Protein AF-A0A1J3CQH8-F1 (afdb_monomer_lite)

Organism: Noccaea caerulescens (NCBI:txid107243)

Structure (mmCIF, N/CA/C/O backbone):
data_AF-A0A1J3CQH8-F1
#
_entry.id   AF-A0A1J3CQH8-F1
#
loop_
_atom_site.group_PDB
_atom_site.id
_atom_site.type_symbol
_atom_site.label_atom_id
_atom_site.label_alt_id
_atom_site.label_comp_id
_atom_site.label_asym_id
_atom_site.label_entity_id
_atom_site.label_seq_id
_atom_site.pdbx_PDB_ins_code
_atom_site.Cartn_x
_atom_site.Cartn_y
_atom_site.Cartn_z
_atom_site.occupancy
_atom_site.B_iso_or_equiv
_atom_site.auth_seq_id
_atom_site.auth_comp_id
_atom_site.auth_asym_id
_atom_site.auth_atom_id
_atom_site.pdbx_PDB_model_num
ATOM 1 N N . GLU A 1 1 ? 6.731 -4.436 21.384 1.00 46.62 1 GLU A N 1
ATOM 2 C CA . GLU A 1 1 ? 6.917 -2.968 21.433 1.00 46.62 1 GLU A CA 1
ATOM 3 C C . GLU A 1 1 ? 6.504 -2.472 20.061 1.00 46.62 1 GLU A C 1
ATOM 5 O O . GLU A 1 1 ? 7.322 -2.351 19.163 1.00 46.62 1 GLU A O 1
ATOM 10 N N . ASP A 1 2 ? 5.194 -2.344 19.863 1.00 59.72 2 ASP A N 1
ATOM 11 C CA . ASP A 1 2 ? 4.583 -2.353 18.521 1.00 59.72 2 ASP A CA 1
ATOM 12 C C . ASP A 1 2 ? 4.302 -0.925 18.015 1.00 59.72 2 ASP A C 1
ATOM 14 O O . ASP A 1 2 ? 3.589 -0.704 17.036 1.00 59.72 2 ASP A O 1
ATOM 18 N N . GLY A 1 3 ? 4.856 0.068 18.719 1.00 68.81 3 GLY A N 1
ATOM 19 C CA . GLY A 1 3 ? 4.711 1.487 18.430 1.00 68.81 3 GLY A CA 1
ATOM 20 C C . GLY A 1 3 ? 5.744 1.915 17.403 1.00 68.81 3 GLY A C 1
ATOM 21 O O . GLY A 1 3 ? 6.874 2.230 17.766 1.00 68.81 3 GLY A O 1
ATOM 22 N N . GLY A 1 4 ? 5.366 1.899 16.126 1.00 85.69 4 GLY A N 1
ATOM 23 C CA . GLY A 1 4 ? 6.187 2.451 15.050 1.00 85.69 4 GLY A CA 1
ATOM 24 C C . GLY A 1 4 ? 6.657 3.885 15.337 1.00 85.69 4 GLY A C 1
ATOM 25 O O . GLY A 1 4 ? 6.132 4.586 16.203 1.00 85.69 4 GLY A O 1
ATOM 26 N N . ILE A 1 5 ? 7.672 4.333 14.604 1.00 94.62 5 ILE A N 1
ATOM 27 C CA . ILE A 1 5 ? 8.313 5.631 14.835 1.00 94.62 5 ILE A CA 1
ATOM 28 C C . ILE A 1 5 ? 7.527 6.712 14.093 1.00 94.62 5 ILE A C 1
ATOM 30 O O . ILE A 1 5 ? 7.459 6.690 12.867 1.00 94.62 5 ILE A O 1
ATOM 34 N N . LEU A 1 6 ? 6.947 7.667 14.821 1.00 94.31 6 LEU A N 1
ATOM 35 C CA . LEU A 1 6 ? 6.253 8.813 14.226 1.00 94.31 6 LEU A CA 1
ATOM 36 C C . LEU A 1 6 ? 7.236 9.715 13.470 1.00 94.31 6 LEU A C 1
ATOM 38 O O . LEU A 1 6 ? 8.253 10.144 14.016 1.00 94.31 6 LEU A O 1
ATOM 42 N N . THR A 1 7 ? 6.892 10.061 12.233 1.00 93.06 7 THR A N 1
ATOM 43 C CA . THR A 1 7 ? 7.662 10.954 11.362 1.00 93.06 7 THR A CA 1
ATOM 44 C C . THR A 1 7 ? 6.775 12.083 10.825 1.00 93.06 7 THR A C 1
ATOM 46 O O . THR A 1 7 ? 5.551 12.079 10.983 1.00 93.06 7 THR A O 1
ATOM 49 N N . TYR A 1 8 ? 7.396 13.123 10.256 1.00 92.81 8 TYR A N 1
ATOM 50 C CA . TYR A 1 8 ? 6.709 14.268 9.632 1.00 92.81 8 TYR A CA 1
ATOM 51 C C . TYR A 1 8 ? 5.603 14.890 10.502 1.00 92.81 8 TYR A C 1
ATOM 53 O O . TYR A 1 8 ? 4.457 15.041 10.072 1.00 92.81 8 TYR A O 1
ATOM 61 N N . ASN A 1 9 ? 5.947 15.254 11.743 1.00 92.81 9 ASN A N 1
ATOM 62 C CA . ASN A 1 9 ? 5.015 15.814 12.732 1.00 92.81 9 ASN A CA 1
ATOM 63 C C . ASN A 1 9 ? 3.812 14.894 13.025 1.00 92.81 9 ASN A C 1
ATOM 65 O O . ASN A 1 9 ? 2.699 15.373 13.228 1.00 92.81 9 ASN A O 1
ATOM 69 N N . GLY A 1 10 ? 4.028 13.574 13.005 1.00 92.69 10 GLY A N 1
ATOM 70 C CA . GLY A 1 10 ? 3.019 12.564 13.333 1.00 92.69 10 GLY A CA 1
ATOM 71 C C . GLY A 1 10 ? 2.038 12.236 12.206 1.00 92.69 10 GLY A C 1
ATOM 72 O O . GLY A 1 10 ? 1.057 11.534 12.438 1.00 92.69 10 GLY A O 1
ATOM 73 N N . ARG A 1 11 ? 2.278 12.726 10.983 1.00 94.25 11 ARG A N 1
ATOM 74 C CA . ARG A 1 11 ? 1.452 12.383 9.810 1.00 94.25 11 ARG A CA 1
ATOM 75 C C . ARG A 1 11 ? 1.771 11.006 9.239 1.00 94.25 11 ARG A C 1
ATOM 77 O O . ARG A 1 11 ? 0.926 10.423 8.564 1.00 94.25 11 ARG A O 1
ATOM 84 N N . TYR A 1 12 ? 2.982 10.522 9.493 1.00 95.62 12 TYR A N 1
ATOM 85 C CA . TYR A 1 12 ? 3.454 9.222 9.046 1.00 95.62 12 TYR A CA 1
ATOM 86 C C . TYR A 1 12 ? 4.051 8.442 10.215 1.00 95.62 12 TYR A C 1
ATOM 88 O O . TYR A 1 12 ? 4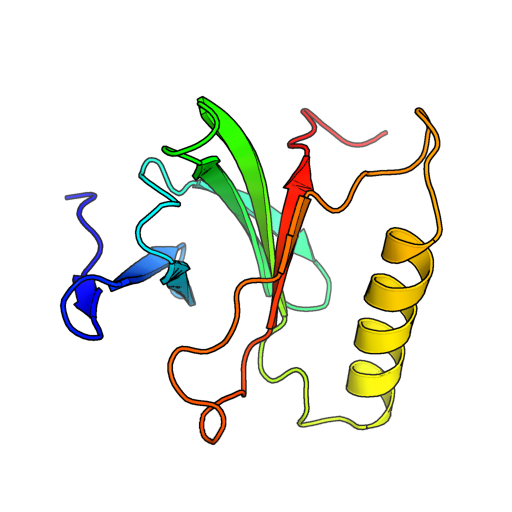.429 9.017 11.240 1.00 95.62 12 TYR A O 1
ATOM 96 N N . VAL A 1 13 ? 4.104 7.124 10.061 1.00 95.62 13 VAL A N 1
ATOM 97 C CA . VAL A 1 13 ? 4.678 6.185 11.018 1.00 95.62 13 VAL A CA 1
ATOM 98 C C . VAL A 1 13 ? 5.540 5.187 10.258 1.00 95.62 13 VAL A C 1
ATOM 100 O O . VAL A 1 13 ? 5.104 4.606 9.264 1.00 95.62 13 VAL A O 1
ATOM 103 N N . MET A 1 14 ? 6.759 4.972 10.744 1.00 94.94 14 MET A N 1
ATOM 104 C CA . MET A 1 14 ? 7.654 3.936 10.252 1.00 94.94 14 MET A CA 1
ATOM 105 C C . MET A 1 14 ? 7.504 2.657 11.078 1.00 94.94 14 MET A C 1
ATOM 107 O O . MET A 1 14 ? 7.771 2.648 12.282 1.00 94.94 14 MET A O 1
ATOM 111 N N . TYR A 1 15 ? 7.141 1.561 10.420 1.00 94.69 15 TYR A N 1
ATOM 112 C CA . TYR A 1 15 ? 7.084 0.222 11.001 1.00 94.69 15 TYR A CA 1
ATOM 113 C C . TYR A 1 15 ? 8.191 -0.655 10.428 1.00 94.69 15 TYR A C 1
ATOM 115 O O . TYR A 1 15 ? 8.406 -0.681 9.218 1.00 94.69 15 TYR A O 1
ATOM 123 N N . ASN A 1 16 ? 8.875 -1.414 11.284 1.00 92.56 16 ASN A N 1
ATOM 124 C CA . ASN A 1 16 ? 9.783 -2.464 10.834 1.00 92.56 16 ASN A CA 1
ATOM 125 C C . ASN A 1 16 ? 9.020 -3.789 10.750 1.00 92.56 16 ASN A C 1
ATOM 127 O O . ASN A 1 16 ? 8.712 -4.403 11.769 1.00 92.56 16 ASN A O 1
ATOM 131 N N . VAL A 1 17 ? 8.731 -4.229 9.529 1.00 91.62 17 VAL A N 1
ATOM 132 C CA . VAL A 1 17 ? 8.009 -5.469 9.246 1.00 91.62 17 VAL A CA 1
ATOM 133 C C . VAL A 1 17 ? 8.989 -6.459 8.628 1.00 91.62 17 VAL A C 1
ATOM 135 O O . VAL A 1 17 ? 9.334 -6.365 7.452 1.00 91.62 17 VAL A O 1
ATOM 138 N N . VAL A 1 18 ? 9.468 -7.418 9.426 1.00 89.06 18 VAL A N 1
ATOM 139 C CA . VAL A 1 18 ? 10.397 -8.476 8.974 1.00 89.06 18 VAL A CA 1
ATOM 140 C C . VAL A 1 18 ? 11.639 -7.894 8.269 1.00 89.06 18 VAL A C 1
ATOM 142 O O . VAL A 1 18 ? 12.022 -8.322 7.180 1.00 89.06 18 VAL A O 1
ATOM 145 N N . GLY A 1 19 ? 12.246 -6.860 8.859 1.00 87.62 19 GLY A N 1
ATOM 146 C CA . GLY A 1 19 ? 13.440 -6.196 8.323 1.00 87.62 19 GLY A CA 1
ATOM 147 C C . GLY A 1 19 ? 13.171 -5.188 7.202 1.00 87.62 19 GLY A C 1
ATOM 148 O O . GLY A 1 19 ? 14.122 -4.639 6.654 1.00 87.62 19 GLY A O 1
ATOM 149 N N . ASN A 1 20 ? 11.905 -4.934 6.855 1.00 89.19 20 ASN A N 1
ATOM 150 C CA . ASN A 1 20 ? 11.517 -3.951 5.846 1.00 89.19 20 ASN A CA 1
ATOM 151 C C . ASN A 1 20 ? 10.850 -2.754 6.520 1.00 89.19 20 ASN A C 1
ATOM 153 O O . ASN A 1 20 ? 9.917 -2.920 7.304 1.00 89.19 20 ASN A O 1
ATOM 157 N N . ILE A 1 21 ? 11.315 -1.548 6.196 1.00 92.12 21 ILE A N 1
ATOM 158 C CA . ILE A 1 21 ? 10.725 -0.313 6.716 1.00 92.12 21 ILE A CA 1
ATOM 159 C C . ILE A 1 21 ? 9.499 0.032 5.872 1.00 92.12 21 ILE A C 1
ATOM 161 O O . ILE A 1 21 ? 9.605 0.206 4.658 1.00 92.12 21 ILE A O 1
ATOM 165 N N . PHE A 1 22 ? 8.346 0.125 6.520 1.00 93.69 22 PHE A N 1
ATOM 166 C CA . PHE A 1 22 ? 7.097 0.615 5.953 1.00 93.69 22 PHE A CA 1
ATOM 167 C C . PHE A 1 22 ? 6.838 2.009 6.501 1.00 93.69 22 PHE A C 1
ATOM 169 O O . PHE A 1 22 ? 6.646 2.154 7.703 1.00 93.69 22 PHE A O 1
ATOM 176 N N . GLU A 1 23 ? 6.821 3.018 5.637 1.00 94.06 23 GLU A N 1
ATOM 177 C CA . GLU A 1 23 ? 6.436 4.378 6.004 1.00 94.06 23 GLU A CA 1
ATOM 178 C C . GLU A 1 23 ? 4.994 4.635 5.567 1.00 94.06 23 GLU A C 1
ATOM 180 O O . GLU A 1 23 ? 4.706 4.828 4.388 1.00 94.06 23 GLU A O 1
ATOM 185 N N . LEU A 1 24 ? 4.074 4.581 6.526 1.00 95.31 24 LEU A N 1
ATOM 186 C CA . LEU A 1 24 ? 2.635 4.647 6.287 1.00 95.31 24 LEU A CA 1
ATOM 187 C C . LEU A 1 24 ? 2.064 5.945 6.844 1.00 95.31 24 LEU A C 1
ATOM 189 O O . LEU A 1 24 ? 2.610 6.507 7.788 1.00 95.31 24 LEU A O 1
ATOM 193 N N . SER A 1 25 ? 0.938 6.412 6.303 1.00 95.88 25 SER A N 1
ATOM 194 C CA . SER A 1 25 ? 0.166 7.472 6.963 1.00 95.88 25 SER A CA 1
ATOM 195 C C . SER A 1 25 ? -0.297 7.001 8.348 1.00 95.88 25 SER A C 1
ATOM 197 O O . SER A 1 25 ? -0.659 5.837 8.513 1.00 95.88 25 SER A O 1
ATOM 199 N N . SER A 1 26 ? -0.321 7.896 9.339 1.00 95.94 26 SER A N 1
ATOM 200 C CA . SER A 1 26 ? -0.634 7.564 10.738 1.00 95.94 26 SER A CA 1
ATOM 201 C C . SER A 1 26 ? -2.048 7.028 10.989 1.00 95.94 26 SER A C 1
ATOM 203 O O . SER A 1 26 ? -2.311 6.503 12.070 1.00 95.94 26 SER A O 1
ATOM 205 N N . LYS A 1 27 ? -2.940 7.090 9.992 1.00 96.44 27 LYS A N 1
ATOM 206 C CA . LYS A 1 27 ? -4.245 6.413 10.024 1.00 96.44 27 LYS A CA 1
ATOM 207 C C . LYS A 1 27 ? -4.151 4.882 9.960 1.00 96.44 27 LYS A C 1
ATOM 209 O O . LYS A 1 27 ? -5.085 4.206 10.372 1.00 96.44 27 LYS A O 1
ATOM 214 N N . TYR A 1 28 ? -3.044 4.324 9.468 1.00 97.00 28 TYR A N 1
ATOM 215 C CA . TYR A 1 28 ? -2.829 2.876 9.427 1.00 97.00 28 TYR A CA 1
ATOM 216 C C . TYR A 1 28 ? -2.147 2.420 10.714 1.00 97.00 28 TYR A C 1
ATOM 218 O O . TYR A 1 28 ? -0.953 2.650 10.909 1.00 97.00 28 TYR A O 1
ATOM 226 N N . ILE A 1 29 ? -2.928 1.812 11.604 1.00 95.44 29 ILE A N 1
ATOM 227 C CA . ILE A 1 29 ? -2.527 1.524 12.983 1.00 95.44 29 ILE A CA 1
ATOM 228 C C . ILE A 1 29 ? -2.194 0.038 13.198 1.00 95.44 29 ILE A C 1
ATOM 230 O O . ILE A 1 29 ? -2.652 -0.814 12.431 1.00 95.44 29 ILE A O 1
ATOM 234 N N . PRO A 1 30 ? -1.415 -0.296 14.249 1.00 92.50 30 PRO A N 1
ATOM 235 C CA . PRO A 1 30 ? -1.103 -1.677 14.597 1.00 92.50 30 PRO A CA 1
ATOM 236 C C . PRO A 1 30 ? -2.351 -2.511 14.948 1.00 92.50 30 PRO A C 1
ATOM 238 O O . PRO A 1 30 ? -3.348 -1.949 15.407 1.00 92.50 30 PRO A O 1
ATOM 241 N N . PRO A 1 31 ? -2.270 -3.850 14.829 1.00 92.31 31 PRO A N 1
ATOM 242 C CA . PRO A 1 31 ? -1.071 -4.612 14.477 1.00 92.31 31 PRO A CA 1
ATOM 243 C C . PRO A 1 31 ? -0.752 -4.527 12.975 1.00 92.31 31 PRO A C 1
ATOM 245 O O . PRO A 1 31 ? -1.630 -4.693 12.139 1.00 92.31 31 PRO A O 1
ATOM 248 N N . ILE A 1 32 ? 0.520 -4.281 12.640 1.00 93.75 32 ILE A N 1
ATOM 249 C CA . ILE A 1 32 ? 1.010 -4.339 11.256 1.00 93.75 32 ILE A CA 1
ATOM 250 C C . ILE A 1 32 ? 1.646 -5.710 11.058 1.00 93.75 32 ILE A C 1
ATOM 252 O O . ILE A 1 32 ? 2.760 -5.947 11.533 1.00 93.75 32 ILE A O 1
ATOM 256 N N . GLN A 1 33 ? 0.941 -6.632 10.406 1.00 92.31 33 GLN A N 1
ATOM 257 C CA . GLN A 1 33 ? 1.390 -8.024 10.300 1.00 92.31 33 GLN A CA 1
ATO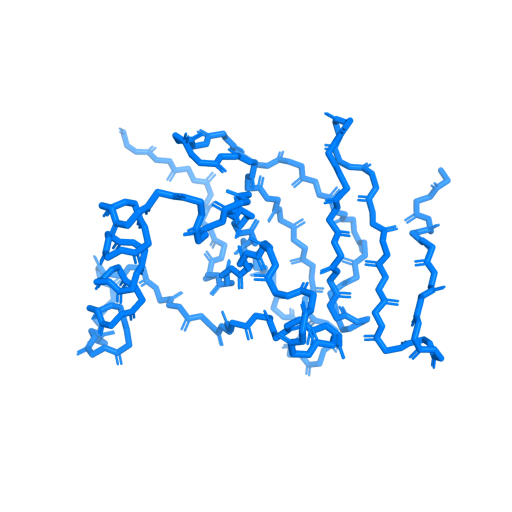M 258 C C . GLN A 1 33 ? 1.651 -8.408 8.847 1.00 92.31 33 GLN A C 1
ATOM 260 O O . GLN A 1 33 ? 0.838 -8.101 7.982 1.00 92.31 33 GLN A O 1
ATOM 265 N N . PRO A 1 34 ? 2.770 -9.079 8.534 1.00 93.56 34 PRO A N 1
ATOM 266 C CA . PRO A 1 34 ? 3.019 -9.563 7.184 1.00 93.56 34 PRO A CA 1
ATOM 267 C C . PRO A 1 34 ? 2.003 -10.656 6.827 1.00 93.56 34 PRO A C 1
ATOM 269 O O . PRO A 1 34 ? 1.900 -11.654 7.535 1.00 93.56 34 PRO A O 1
ATOM 272 N N . VAL A 1 35 ? 1.296 -10.488 5.710 1.00 92.56 35 VAL A N 1
ATOM 273 C CA . VAL A 1 35 ? 0.306 -11.460 5.204 1.00 92.56 35 VAL A CA 1
ATOM 274 C C . VAL A 1 35 ? 0.758 -12.147 3.922 1.00 92.56 35 VAL A C 1
ATOM 276 O O . VAL A 1 35 ? 0.288 -13.230 3.601 1.00 92.56 35 VAL A O 1
ATOM 279 N N . GLY A 1 36 ? 1.713 -11.565 3.195 1.00 87.94 36 GLY A N 1
ATOM 280 C CA . GLY A 1 36 ? 2.191 -12.159 1.955 1.00 87.94 36 GLY A CA 1
ATOM 281 C C . GLY A 1 36 ? 3.513 -11.588 1.474 1.00 87.94 36 GLY A C 1
ATOM 282 O O . GLY A 1 36 ? 3.987 -10.543 1.929 1.00 87.94 36 GLY A O 1
ATOM 283 N N . ARG A 1 37 ? 4.117 -12.290 0.516 1.00 84.88 37 ARG A N 1
ATOM 284 C CA . ARG A 1 37 ? 5.285 -11.828 -0.238 1.00 84.88 37 ARG A CA 1
ATOM 285 C C . ARG A 1 37 ? 4.957 -11.885 -1.720 1.00 84.88 37 ARG A C 1
ATOM 287 O O . ARG A 1 37 ? 4.530 -12.920 -2.217 1.00 84.88 37 ARG A O 1
ATOM 294 N N . GLY A 1 38 ? 5.164 -10.776 -2.415 1.00 71.06 38 GLY A N 1
ATOM 295 C CA . GLY A 1 38 ? 5.028 -10.687 -3.864 1.00 71.06 38 GLY A CA 1
ATOM 296 C C . GLY A 1 38 ? 6.378 -10.472 -4.541 1.00 71.06 38 GLY A C 1
ATOM 297 O O . GLY A 1 38 ? 7.398 -10.274 -3.885 1.00 71.06 38 GLY A O 1
ATOM 298 N N . ALA A 1 39 ? 6.371 -10.428 -5.874 1.00 67.06 39 ALA A N 1
ATOM 299 C CA . ALA A 1 39 ? 7.567 -10.153 -6.677 1.00 67.06 39 ALA A CA 1
ATOM 300 C C . ALA A 1 39 ? 8.252 -8.808 -6.343 1.00 67.06 39 ALA A C 1
ATOM 302 O O . ALA A 1 39 ? 9.443 -8.656 -6.589 1.00 67.06 39 ALA A O 1
ATOM 303 N N . TYR A 1 40 ? 7.507 -7.853 -5.774 1.00 70.31 40 TYR A N 1
ATOM 304 C CA . TYR A 1 40 ? 7.957 -6.482 -5.507 1.00 70.31 40 TYR A CA 1
ATOM 305 C C . TYR A 1 40 ? 8.092 -6.135 -4.016 1.00 70.31 40 TYR A C 1
ATOM 307 O O . TYR A 1 40 ? 8.378 -4.984 -3.692 1.00 70.31 40 TYR A O 1
ATOM 315 N N . GLY A 1 41 ? 7.8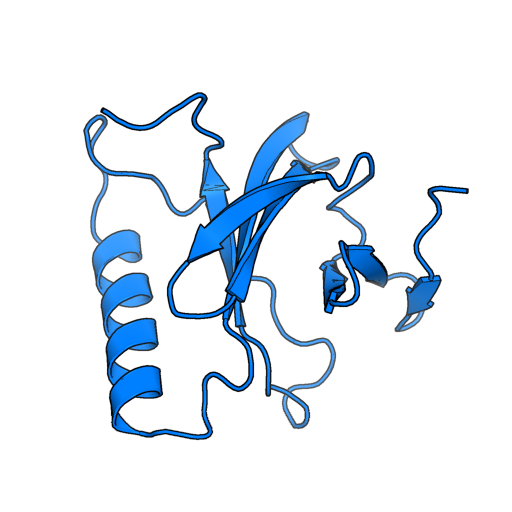87 -7.101 -3.110 1.00 78.19 41 GLY A N 1
ATOM 316 C CA . GLY A 1 41 ? 8.057 -6.862 -1.677 1.00 78.19 41 GLY A CA 1
ATOM 317 C C . GLY A 1 41 ? 7.099 -7.632 -0.774 1.00 78.19 41 GLY A C 1
ATOM 318 O O . GLY A 1 41 ? 6.657 -8.740 -1.080 1.00 78.19 41 GLY A O 1
ATOM 319 N N . ILE A 1 42 ? 6.813 -7.026 0.376 1.00 90.31 42 ILE A N 1
ATOM 320 C CA . ILE A 1 42 ? 5.964 -7.573 1.435 1.00 90.31 42 ILE A CA 1
ATOM 321 C C . ILE A 1 42 ? 4.589 -6.903 1.373 1.00 90.31 42 ILE A C 1
ATOM 323 O O . ILE A 1 42 ? 4.473 -5.703 1.114 1.00 90.31 42 ILE A O 1
ATOM 327 N N . VAL A 1 43 ? 3.555 -7.699 1.628 1.00 93.94 43 VAL A N 1
ATOM 328 C CA . VAL A 1 43 ? 2.201 -7.224 1.902 1.00 93.94 43 VAL A CA 1
ATOM 329 C C . VAL A 1 43 ? 1.953 -7.387 3.393 1.00 93.94 43 VAL A C 1
ATOM 331 O O . VAL A 1 43 ? 2.214 -8.462 3.941 1.00 93.94 43 VAL A O 1
ATOM 334 N N . CYS A 1 44 ? 1.467 -6.340 4.052 1.00 95.19 44 CYS A N 1
ATOM 335 C CA . CYS A 1 44 ? 1.036 -6.405 5.444 1.00 95.19 44 CYS A CA 1
ATOM 336 C C . CYS A 1 44 ? -0.455 -6.101 5.582 1.00 95.19 44 CYS A C 1
ATOM 338 O O . CYS A 1 44 ? -0.997 -5.329 4.797 1.00 95.19 44 CYS A O 1
ATOM 340 N N . CYS A 1 45 ? -1.114 -6.698 6.571 1.00 95.50 45 CYS A N 1
ATOM 341 C CA . CYS A 1 45 ? -2.401 -6.206 7.030 1.00 95.50 45 CYS A CA 1
ATOM 342 C C . CYS A 1 45 ? -2.199 -5.091 8.057 1.00 95.50 45 CYS A C 1
ATOM 344 O O . CYS A 1 45 ? -1.204 -5.067 8.790 1.00 95.50 45 CYS A O 1
ATOM 346 N N . ALA A 1 46 ? -3.139 -4.158 8.069 1.00 96.69 46 ALA A N 1
ATOM 347 C CA . ALA A 1 46 ? -3.236 -3.075 9.031 1.00 96.69 46 ALA A CA 1
ATOM 348 C C . ALA A 1 46 ? -4.705 -2.681 9.177 1.00 96.69 46 ALA A C 1
ATOM 350 O O . ALA A 1 46 ? -5.513 -2.971 8.293 1.00 96.69 46 ALA A O 1
ATOM 351 N N . LYS A 1 47 ? -5.031 -1.950 10.241 1.00 97.38 47 LYS A N 1
ATOM 352 C CA . LYS A 1 47 ? -6.352 -1.343 10.390 1.00 97.38 47 LYS A CA 1
ATOM 353 C C . LYS A 1 47 ? -6.304 0.130 10.004 1.00 97.38 47 LYS A C 1
ATOM 355 O O . LYS A 1 47 ? -5.410 0.854 10.444 1.00 97.38 47 LYS A O 1
ATOM 360 N N . ASN A 1 48 ? -7.255 0.589 9.197 1.00 97.69 48 ASN A N 1
ATOM 361 C CA . ASN A 1 48 ? -7.447 2.011 8.931 1.00 97.69 48 ASN A CA 1
ATOM 362 C C . ASN A 1 48 ? -8.347 2.618 10.018 1.00 97.69 48 ASN A C 1
ATOM 364 O O . ASN A 1 48 ? -9.543 2.346 10.069 1.00 97.69 48 ASN A O 1
ATOM 368 N N . SER A 1 49 ? -7.785 3.465 10.878 1.00 97.06 49 SER A N 1
ATOM 369 C CA . SER A 1 49 ? -8.493 4.047 12.024 1.00 97.06 49 SER A CA 1
ATOM 370 C C . SER A 1 49 ? -9.587 5.054 11.656 1.00 97.06 49 SER A C 1
ATOM 372 O O . SER A 1 49 ? -10.452 5.330 12.482 1.00 97.06 49 SER A O 1
ATOM 374 N N . GLU A 1 50 ? -9.585 5.590 10.432 1.00 97.06 50 GLU A N 1
ATOM 375 C CA . GLU A 1 50 ? -10.610 6.534 9.964 1.00 97.06 50 GLU A CA 1
ATOM 376 C C . GLU A 1 50 ? -11.887 5.825 9.493 1.00 97.06 50 GLU A C 1
ATOM 378 O O . GLU A 1 50 ? -12.978 6.382 9.595 1.00 97.06 50 GLU A O 1
ATOM 383 N N . THR A 1 51 ? -11.748 4.609 8.958 1.00 96.88 51 THR A N 1
ATOM 384 C CA . THR A 1 51 ? -12.853 3.831 8.363 1.00 96.88 51 THR A CA 1
ATOM 385 C C . THR A 1 51 ? -13.221 2.591 9.171 1.00 96.88 51 THR A C 1
ATOM 387 O O . THR A 1 51 ? -14.257 1.988 8.916 1.00 96.88 51 THR A O 1
ATOM 390 N N . ASP A 1 52 ? -12.389 2.226 10.146 1.00 96.62 52 ASP A N 1
ATOM 391 C CA . ASP A 1 52 ? -12.463 0.984 10.916 1.00 96.62 52 ASP A CA 1
ATOM 392 C C . ASP A 1 52 ? -12.312 -0.297 10.067 1.00 96.62 52 ASP A C 1
ATOM 394 O O . ASP A 1 52 ? -12.567 -1.393 10.559 1.00 96.62 52 ASP A O 1
ATOM 398 N N . GLU A 1 53 ? -11.853 -0.179 8.814 1.00 96.75 53 GLU A N 1
ATOM 399 C CA . GLU A 1 53 ? -11.639 -1.309 7.903 1.00 96.75 53 GLU A CA 1
ATOM 400 C C . GLU A 1 53 ? -10.241 -1.927 8.075 1.00 96.75 53 GLU A C 1
ATOM 402 O O . GLU A 1 53 ? -9.229 -1.217 8.143 1.00 96.75 53 GLU A O 1
ATOM 407 N N . ASP A 1 54 ? -10.180 -3.259 8.068 1.00 96.88 54 ASP A N 1
ATOM 408 C CA . ASP A 1 54 ? -8.931 -3.997 7.894 1.00 96.88 54 ASP A CA 1
ATOM 409 C C . ASP A 1 54 ? -8.530 -4.000 6.412 1.00 96.88 54 ASP A C 1
ATOM 411 O O . ASP A 1 54 ? -9.340 -4.248 5.515 1.00 96.88 54 ASP A O 1
ATOM 415 N N . VAL A 1 55 ? -7.260 -3.707 6.145 1.00 97.31 55 VAL A N 1
ATOM 416 C CA . VAL A 1 55 ? -6.738 -3.499 4.792 1.00 97.31 55 VAL A CA 1
ATOM 417 C C . VAL A 1 55 ? -5.442 -4.260 4.566 1.00 97.31 55 VAL A C 1
ATOM 419 O O . VAL A 1 55 ? -4.686 -4.518 5.502 1.00 97.31 55 VAL A O 1
ATOM 422 N N . ALA A 1 56 ? -5.149 -4.566 3.303 1.00 96.31 56 ALA A N 1
ATOM 423 C CA . ALA A 1 56 ? -3.858 -5.089 2.873 1.00 96.31 56 ALA A CA 1
ATOM 424 C C . ALA A 1 56 ? -3.026 -3.980 2.212 1.00 96.31 56 ALA A C 1
ATOM 426 O O . ALA A 1 56 ? -3.445 -3.374 1.230 1.00 96.31 56 ALA A O 1
ATOM 427 N N . ILE A 1 57 ? -1.823 -3.727 2.720 1.00 95.88 57 ILE A N 1
ATOM 428 C CA . ILE A 1 57 ? -0.901 -2.703 2.226 1.00 95.88 57 ILE A CA 1
ATOM 429 C C . ILE A 1 57 ? 0.280 -3.390 1.544 1.00 95.88 57 ILE A C 1
ATOM 431 O O . ILE A 1 57 ? 1.103 -4.051 2.180 1.00 95.88 57 ILE A O 1
ATOM 435 N N . LYS A 1 58 ? 0.383 -3.214 0.227 1.00 94.00 58 LYS A N 1
ATOM 436 C CA . LYS A 1 58 ? 1.491 -3.716 -0.593 1.00 94.00 58 LYS A CA 1
ATOM 437 C C . LYS A 1 58 ? 2.537 -2.623 -0.750 1.00 94.00 58 LYS A C 1
ATOM 439 O O . LYS A 1 58 ? 2.251 -1.589 -1.355 1.00 94.00 58 LYS A O 1
ATOM 444 N N . LYS A 1 59 ? 3.755 -2.877 -0.267 1.00 93.44 59 LYS A N 1
ATOM 445 C CA . LYS A 1 59 ? 4.921 -2.038 -0.562 1.00 93.44 59 LYS A CA 1
ATOM 446 C C . LYS A 1 59 ? 5.558 -2.484 -1.878 1.00 93.44 59 LYS A C 1
ATOM 448 O O . LYS A 1 59 ? 5.948 -3.642 -2.015 1.00 93.44 59 LYS A O 1
ATOM 453 N N . ILE A 1 60 ? 5.688 -1.558 -2.822 1.00 91.00 60 ILE A N 1
ATOM 454 C CA . ILE A 1 60 ? 6.475 -1.706 -4.048 1.00 91.00 60 ILE A CA 1
ATOM 455 C C . ILE A 1 60 ? 7.742 -0.887 -3.844 1.00 91.00 60 ILE A C 1
ATOM 457 O O . ILE A 1 60 ?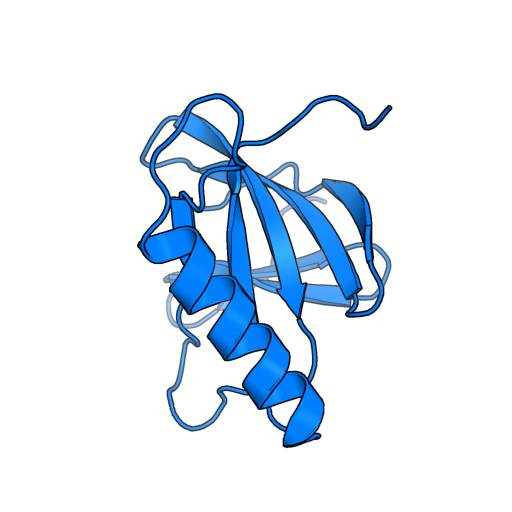 7.709 0.342 -3.934 1.00 91.00 60 ILE A O 1
ATOM 461 N N . ALA A 1 61 ? 8.833 -1.573 -3.511 1.00 89.25 61 ALA A N 1
ATOM 462 C CA . ALA A 1 61 ? 10.097 -0.910 -3.231 1.00 89.25 61 ALA A CA 1
ATOM 463 C C . ALA A 1 61 ? 10.751 -0.395 -4.520 1.00 89.25 61 ALA A C 1
ATOM 465 O O . ALA A 1 61 ? 10.683 -1.079 -5.545 1.00 89.25 61 ALA A O 1
ATOM 466 N N . ASN A 1 62 ? 11.401 0.770 -4.460 1.00 88.06 62 ASN A N 1
ATOM 467 C CA . ASN A 1 62 ? 12.156 1.350 -5.581 1.00 88.06 62 ASN A CA 1
ATOM 468 C C . ASN A 1 62 ? 11.360 1.364 -6.902 1.00 88.06 62 ASN A C 1
ATOM 470 O O . ASN A 1 62 ? 11.850 0.978 -7.969 1.00 88.06 62 ASN A O 1
ATOM 474 N N . ALA A 1 63 ? 10.092 1.775 -6.836 1.00 87.19 63 ALA A N 1
ATOM 475 C CA . ALA A 1 63 ? 9.117 1.611 -7.914 1.00 87.19 63 ALA A CA 1
ATOM 476 C C . ALA A 1 63 ? 9.512 2.320 -9.226 1.00 87.19 63 ALA A C 1
ATOM 478 O O . ALA A 1 63 ? 8.955 2.013 -10.284 1.00 87.19 63 ALA A O 1
ATOM 479 N N . PHE A 1 64 ? 10.457 3.262 -9.165 1.00 87.88 64 PHE A N 1
ATOM 480 C CA . PHE A 1 64 ? 10.884 4.102 -10.283 1.00 87.88 64 PHE A CA 1
ATOM 481 C C . PHE A 1 64 ? 12.269 3.758 -10.852 1.00 87.88 64 PHE A C 1
ATOM 483 O O . PHE A 1 64 ? 12.621 4.297 -11.903 1.00 87.88 64 PHE A O 1
ATOM 490 N N . ASP A 1 65 ? 13.016 2.830 -10.243 1.00 88.06 65 ASP A N 1
ATOM 491 C CA . ASP A 1 65 ? 14.371 2.458 -10.690 1.00 88.06 65 ASP A CA 1
ATOM 492 C C . ASP A 1 65 ? 14.362 1.808 -12.078 1.00 88.06 65 ASP A C 1
ATOM 494 O O . ASP A 1 65 ? 15.200 2.091 -12.939 1.00 88.06 65 ASP A O 1
ATOM 498 N N . ASN A 1 66 ? 13.378 0.942 -12.329 1.00 88.81 66 ASN A N 1
ATOM 499 C CA . ASN A 1 66 ? 13.202 0.280 -13.613 1.00 88.81 66 ASN A CA 1
ATOM 500 C C . ASN A 1 66 ? 11.977 0.831 -14.344 1.00 88.81 66 ASN A C 1
ATOM 502 O O . ASN A 1 66 ? 10.836 0.597 -13.953 1.00 88.81 66 ASN A O 1
ATOM 506 N N . ARG A 1 67 ? 12.197 1.476 -15.496 1.00 91.94 67 ARG A N 1
ATOM 507 C CA . ARG A 1 67 ? 11.121 2.007 -16.357 1.00 91.94 67 ARG A CA 1
ATOM 508 C C . ARG A 1 67 ? 10.074 0.964 -16.760 1.00 91.94 67 ARG A C 1
ATOM 510 O O . ARG A 1 67 ? 8.925 1.335 -16.998 1.00 91.94 67 ARG A O 1
ATOM 517 N N . VAL A 1 68 ? 10.453 -0.306 -16.909 1.00 92.12 68 VAL A N 1
ATOM 518 C CA . VAL A 1 68 ? 9.514 -1.388 -17.245 1.00 92.12 68 VAL A CA 1
ATOM 519 C C . VAL A 1 68 ? 8.616 -1.698 -16.052 1.00 92.12 68 VAL A C 1
ATOM 521 O O . VAL A 1 68 ? 7.401 -1.776 -16.227 1.00 92.12 68 VAL A O 1
ATOM 524 N N . ASP A 1 69 ? 9.186 -1.811 -14.853 1.00 88.56 69 ASP A N 1
ATOM 525 C CA . ASP A 1 69 ? 8.423 -2.093 -13.635 1.00 88.56 69 ASP A CA 1
ATOM 526 C C . ASP A 1 69 ? 7.574 -0.891 -13.213 1.00 88.56 69 ASP A C 1
ATOM 528 O O . ASP A 1 69 ? 6.388 -1.060 -12.958 1.00 88.56 69 ASP A O 1
ATOM 532 N N . ALA A 1 70 ? 8.091 0.335 -13.325 1.00 91.12 70 ALA A N 1
ATOM 533 C CA . ALA A 1 70 ? 7.316 1.561 -13.137 1.00 91.12 70 ALA A CA 1
ATOM 534 C C . ALA A 1 70 ? 6.062 1.598 -14.032 1.00 91.12 70 ALA A C 1
ATOM 536 O O . ALA A 1 70 ? 4.957 1.907 -13.581 1.00 91.12 70 ALA A O 1
ATOM 537 N N . LYS A 1 71 ? 6.204 1.234 -15.317 1.00 94.12 71 LYS A N 1
ATOM 538 C CA . LYS A 1 71 ? 5.065 1.134 -16.245 1.00 94.12 71 LYS A CA 1
ATOM 539 C C . LYS A 1 71 ? 4.093 0.021 -15.857 1.00 94.12 71 LYS A C 1
ATOM 541 O O . LYS A 1 71 ? 2.891 0.200 -16.047 1.00 94.12 71 LYS A O 1
ATOM 546 N N . ARG A 1 72 ? 4.587 -1.115 -15.355 1.00 91.62 72 ARG A N 1
ATOM 547 C CA . ARG A 1 72 ? 3.747 -2.221 -14.870 1.00 91.62 72 ARG A CA 1
ATOM 548 C C . ARG A 1 72 ? 2.940 -1.794 -13.646 1.00 91.62 72 ARG A C 1
ATOM 550 O O . ARG A 1 72 ? 1.723 -1.927 -13.689 1.00 91.62 72 ARG A O 1
ATOM 557 N N . THR A 1 73 ? 3.580 -1.181 -12.652 1.00 90.25 73 THR A N 1
ATOM 558 C CA . THR A 1 73 ? 2.929 -0.629 -11.455 1.00 90.25 73 THR A CA 1
ATOM 559 C C . THR A 1 73 ? 1.872 0.408 -11.821 1.00 90.25 73 THR A C 1
ATOM 561 O O . THR A 1 73 ? 0.730 0.320 -11.379 1.00 90.25 73 THR A O 1
ATOM 564 N N . LEU A 1 74 ? 2.198 1.358 -12.706 1.00 92.62 74 LEU A N 1
ATOM 565 C CA . LEU A 1 74 ? 1.226 2.356 -13.158 1.00 92.62 74 LEU A CA 1
ATOM 566 C C . LEU A 1 74 ? 0.044 1.718 -13.897 1.00 92.62 74 LEU A C 1
ATOM 568 O O . LEU A 1 74 ? -1.088 2.179 -13.761 1.00 92.62 74 LEU A O 1
ATOM 572 N N . ARG A 1 75 ? 0.291 0.680 -14.702 1.00 93.81 75 ARG A N 1
ATOM 573 C CA . ARG A 1 75 ? -0.770 -0.057 -15.395 1.00 93.81 75 ARG A CA 1
ATOM 574 C C . ARG A 1 75 ? -1.673 -0.788 -14.403 1.00 93.81 75 ARG A C 1
ATOM 576 O O . ARG A 1 75 ? -2.881 -0.725 -14.587 1.00 93.81 75 ARG A O 1
ATOM 583 N N . GLU A 1 76 ? -1.112 -1.445 -13.390 1.00 90.19 76 GLU A N 1
ATOM 584 C CA . GLU A 1 76 ? -1.863 -2.116 -12.316 1.00 90.19 76 GLU A CA 1
ATOM 585 C C . GLU A 1 76 ? -2.782 -1.116 -11.604 1.00 90.19 76 GLU A C 1
ATOM 587 O O . GLU A 1 76 ? -3.997 -1.304 -11.607 1.00 90.19 76 GLU A O 1
ATOM 592 N N . ILE A 1 77 ? -2.226 0.011 -11.142 1.00 92.38 77 ILE A N 1
ATOM 593 C CA . ILE A 1 77 ? -2.988 1.096 -10.504 1.00 92.38 77 ILE A CA 1
ATOM 594 C C . ILE A 1 77 ? -4.098 1.598 -11.429 1.00 92.38 77 ILE A C 1
ATOM 596 O O . ILE A 1 77 ? -5.260 1.652 -11.037 1.00 92.38 77 ILE A O 1
ATOM 600 N N . LYS A 1 78 ? -3.769 1.940 -12.683 1.00 94.44 78 LYS A N 1
ATOM 601 C CA . LYS A 1 78 ? -4.765 2.462 -13.624 1.00 94.44 78 LYS A CA 1
ATOM 602 C C . LYS A 1 78 ? -5.873 1.460 -13.898 1.00 94.44 78 LYS A C 1
ATOM 604 O O . LYS A 1 78 ? -7.020 1.875 -13.956 1.00 94.44 78 LYS A O 1
ATOM 609 N N . LEU A 1 79 ? -5.561 0.183 -14.095 1.00 93.56 79 LEU A N 1
ATOM 610 C CA . LEU A 1 79 ? -6.587 -0.825 -14.345 1.00 93.56 79 LEU A CA 1
ATOM 611 C C . LEU A 1 79 ? -7.515 -0.958 -13.139 1.00 93.56 79 LEU A C 1
ATOM 613 O O . LEU A 1 79 ? -8.725 -0.888 -13.312 1.00 93.56 79 LEU A O 1
ATOM 617 N N . LEU A 1 80 ? -6.960 -1.070 -11.933 1.00 92.06 80 LEU A N 1
ATOM 618 C CA . LEU A 1 80 ? -7.752 -1.230 -10.714 1.00 92.06 80 LEU A CA 1
ATOM 619 C C . LEU A 1 80 ? -8.594 0.009 -10.393 1.00 92.06 80 LEU A C 1
ATOM 621 O O . LEU A 1 80 ? -9.738 -0.139 -9.990 1.00 92.06 80 LEU A O 1
ATOM 625 N N . CYS A 1 81 ? -8.108 1.222 -10.676 1.00 91.12 81 CYS A N 1
ATOM 626 C CA . CYS A 1 81 ? -8.920 2.440 -10.568 1.00 91.12 81 CYS A CA 1
ATOM 627 C C . CYS A 1 81 ? -10.160 2.453 -11.479 1.00 91.12 81 CYS A C 1
ATOM 629 O O . CYS A 1 81 ? -11.088 3.207 -11.206 1.00 91.12 81 CYS A O 1
ATOM 631 N N . HIS A 1 82 ? -10.157 1.704 -12.587 1.00 91.62 82 HIS A N 1
ATOM 632 C CA . HIS A 1 82 ? -11.262 1.684 -13.557 1.00 91.62 82 HIS A CA 1
ATOM 633 C C . HIS A 1 82 ? -12.132 0.424 -13.449 1.00 91.62 82 HIS A C 1
ATOM 635 O O . HIS A 1 82 ? -13.094 0.294 -14.206 1.00 91.62 82 HIS A O 1
ATOM 641 N N . MET A 1 83 ? -11.796 -0.512 -12.560 1.00 90.44 83 MET A N 1
ATOM 642 C CA . MET A 1 83 ? -12.569 -1.731 -12.339 1.00 90.44 83 MET A CA 1
ATOM 643 C C . MET A 1 83 ? -13.369 -1.597 -11.046 1.00 90.44 83 MET A C 1
ATOM 645 O O . MET A 1 83 ? -12.799 -1.396 -9.981 1.00 90.44 83 MET A O 1
ATOM 649 N N . ASP A 1 84 ? -14.686 -1.748 -11.150 1.00 91.19 84 ASP A N 1
ATOM 650 C CA . ASP A 1 84 ? -15.593 -1.832 -10.006 1.00 91.19 84 ASP A CA 1
ATOM 651 C C . ASP A 1 84 ? -16.487 -3.059 -10.195 1.00 91.19 84 ASP A C 1
ATOM 653 O O . ASP A 1 84 ? -17.429 -3.053 -10.990 1.00 91.19 84 ASP A O 1
ATOM 657 N N . HIS A 1 85 ? -16.094 -4.166 -9.565 1.00 95.00 85 HIS A N 1
ATOM 658 C CA . HIS A 1 85 ? -16.775 -5.452 -9.677 1.00 95.00 85 HIS A CA 1
ATOM 659 C C . HIS A 1 85 ? -16.456 -6.326 -8.462 1.00 95.00 85 HIS A C 1
ATOM 661 O O . HIS A 1 85 ? -15.316 -6.349 -8.010 1.00 95.00 85 HIS A O 1
ATOM 667 N N . ASP A 1 86 ? -17.419 -7.104 -7.972 1.00 92.06 86 ASP A N 1
ATOM 668 C CA . ASP A 1 86 ? -17.262 -7.889 -6.733 1.00 92.06 86 ASP A CA 1
ATOM 669 C C . ASP A 1 86 ? -16.270 -9.056 -6.854 1.00 92.06 86 ASP A C 1
ATOM 671 O O . ASP A 1 86 ? -15.761 -9.560 -5.860 1.00 92.06 86 ASP A O 1
ATOM 675 N N . ASN A 1 87 ? -15.965 -9.485 -8.081 1.00 93.38 87 ASN A N 1
ATOM 676 C CA . ASN A 1 87 ? -14.941 -10.505 -8.355 1.00 93.38 87 ASN A CA 1
ATOM 677 C C . ASN A 1 87 ? -13.576 -9.920 -8.751 1.00 93.38 87 ASN A C 1
ATOM 679 O O . ASN A 1 87 ? -12.733 -10.639 -9.285 1.00 93.38 87 ASN A O 1
ATOM 683 N N . VAL A 1 88 ? -13.368 -8.619 -8.548 1.00 93.19 88 VAL A N 1
ATOM 684 C CA . VAL A 1 88 ? -12.090 -7.947 -8.786 1.00 93.19 88 VAL A CA 1
ATOM 685 C C . VAL A 1 88 ? -11.679 -7.246 -7.502 1.00 93.19 88 VAL A C 1
ATOM 687 O O . VAL A 1 88 ? -12.460 -6.483 -6.946 1.00 93.19 88 VAL A O 1
ATOM 690 N N . ILE A 1 89 ? -10.443 -7.485 -7.058 1.00 93.00 89 ILE A N 1
ATOM 691 C CA . ILE A 1 89 ? -9.925 -6.866 -5.838 1.00 93.00 89 ILE A CA 1
ATOM 692 C C . ILE A 1 89 ? -9.997 -5.338 -5.926 1.00 93.00 89 ILE A C 1
ATOM 694 O O . ILE A 1 89 ? -9.539 -4.727 -6.897 1.00 93.00 89 ILE A O 1
ATOM 698 N N . LYS A 1 90 ? -10.566 -4.716 -4.899 1.00 93.62 90 LYS A N 1
ATOM 699 C CA . LYS A 1 90 ? -10.771 -3.272 -4.830 1.00 93.62 90 LYS A CA 1
ATOM 700 C C . LYS A 1 90 ? -9.549 -2.593 -4.229 1.00 93.62 90 LYS A C 1
ATOM 702 O O . LYS A 1 90 ? -9.089 -2.923 -3.134 1.00 93.62 90 LYS A O 1
ATOM 707 N N . MET A 1 91 ? -9.039 -1.597 -4.949 1.00 94.88 91 MET A N 1
ATOM 708 C CA . MET A 1 91 ? -8.039 -0.675 -4.421 1.00 94.88 91 MET A CA 1
ATOM 709 C C . MET A 1 91 ? -8.746 0.390 -3.577 1.00 94.88 91 MET A C 1
ATOM 711 O O . MET A 1 91 ? -9.626 1.093 -4.071 1.00 94.88 91 MET A O 1
ATOM 715 N N . LYS A 1 92 ? -8.366 0.495 -2.304 1.00 94.75 92 LYS A N 1
ATOM 716 C CA . LYS A 1 92 ? -8.992 1.375 -1.308 1.00 94.75 92 LYS A CA 1
ATOM 717 C C . LYS A 1 92 ? -8.279 2.721 -1.178 1.00 94.75 92 LYS A C 1
ATOM 719 O O . LYS A 1 92 ? -8.935 3.736 -0.973 1.00 94.75 92 LYS A O 1
ATOM 724 N N . ASP A 1 93 ? -6.952 2.735 -1.294 1.00 94.94 93 ASP A N 1
ATOM 725 C CA . ASP A 1 93 ? -6.132 3.944 -1.142 1.00 94.94 93 ASP A CA 1
ATOM 726 C C . ASP A 1 93 ? -4.761 3.781 -1.828 1.00 94.94 93 ASP A C 1
ATOM 728 O O . ASP A 1 93 ? -4.307 2.668 -2.109 1.00 94.94 93 ASP A O 1
ATOM 732 N N . ILE A 1 94 ? -4.078 4.899 -2.069 1.00 94.19 94 ILE A N 1
ATOM 733 C CA . ILE A 1 94 ? -2.659 4.951 -2.432 1.00 94.19 94 ILE A CA 1
ATOM 734 C C . ILE A 1 94 ? -1.988 5.912 -1.460 1.00 94.19 94 ILE A C 1
ATOM 736 O O . ILE A 1 94 ? -2.301 7.102 -1.436 1.00 94.19 94 ILE A O 1
ATOM 740 N N . ILE A 1 95 ? -1.029 5.416 -0.681 1.00 94.44 95 ILE A N 1
ATOM 741 C CA . ILE A 1 95 ? -0.340 6.265 0.291 1.00 94.44 95 ILE A CA 1
ATOM 742 C C . ILE A 1 95 ? 0.657 7.134 -0.466 1.00 94.44 95 ILE A C 1
ATOM 744 O O . ILE A 1 95 ? 1.566 6.644 -1.139 1.00 94.44 95 ILE A O 1
ATOM 748 N N . THR A 1 96 ? 0.469 8.444 -0.361 1.00 88.94 96 THR A N 1
ATOM 749 C CA . THR A 1 96 ? 1.386 9.418 -0.943 1.00 88.94 96 THR A CA 1
ATOM 750 C C . THR A 1 96 ? 2.701 9.441 -0.171 1.00 88.94 96 THR A C 1
ATOM 752 O O . THR A 1 96 ? 2.673 9.308 1.053 1.00 88.94 96 THR A O 1
ATOM 755 N N . PRO A 1 97 ? 3.843 9.672 -0.836 1.00 88.69 97 PRO A N 1
ATOM 756 C CA . PRO A 1 97 ? 5.097 9.882 -0.131 1.00 88.69 97 PRO A CA 1
ATOM 757 C C . PRO A 1 97 ? 5.002 11.143 0.748 1.00 88.69 97 PRO A C 1
ATOM 759 O O . PRO A 1 97 ? 4.328 12.110 0.363 1.00 88.69 97 PRO A O 1
ATOM 762 N N . PRO A 1 98 ? 5.700 11.190 1.894 1.00 87.25 98 PRO A N 1
ATOM 763 C CA . PRO A 1 98 ? 5.731 12.387 2.731 1.00 87.25 98 PRO A CA 1
ATOM 764 C C . PRO A 1 98 ? 6.284 13.619 2.008 1.00 87.25 98 PRO A C 1
ATOM 766 O O . PRO A 1 98 ? 5.806 14.735 2.217 1.00 87.25 98 PRO A O 1
ATOM 769 N N . GLU A 1 99 ? 7.267 13.407 1.130 1.00 88.81 99 GLU A N 1
ATOM 770 C CA . GLU A 1 99 ? 7.896 14.425 0.293 1.00 88.81 99 GLU A CA 1
ATOM 771 C C . GLU A 1 99 ? 7.899 13.953 -1.165 1.00 88.81 99 GLU A C 1
ATOM 773 O O . GLU A 1 99 ? 8.309 12.832 -1.459 1.00 88.81 99 GLU A O 1
ATOM 778 N N . LYS A 1 100 ? 7.477 14.815 -2.100 1.00 84.69 100 LYS A N 1
ATOM 779 C CA . LYS A 1 100 ? 7.405 14.468 -3.533 1.00 84.69 100 LYS A CA 1
ATOM 780 C C . LYS A 1 100 ? 8.760 14.081 -4.125 1.00 84.69 100 LYS A C 1
ATOM 782 O O . LYS A 1 100 ? 8.807 13.225 -5.000 1.00 84.69 100 LYS A O 1
ATOM 787 N N . ASP A 1 101 ? 9.833 14.692 -3.631 1.00 85.94 101 ASP A N 1
ATOM 788 C CA . ASP A 1 101 ? 11.192 14.454 -4.121 1.00 85.94 101 ASP A CA 1
ATOM 789 C C . ASP A 1 101 ? 11.804 13.154 -3.567 1.00 85.94 101 ASP A C 1
ATOM 791 O O . ASP A 1 101 ? 12.816 12.692 -4.083 1.00 85.94 101 ASP A O 1
ATOM 795 N N . LYS A 1 102 ? 11.181 12.537 -2.550 1.00 83.56 102 LYS A N 1
ATOM 796 C CA . LYS A 1 102 ? 11.601 11.264 -1.931 1.00 83.56 102 LYS A CA 1
ATOM 797 C C . LYS A 1 102 ? 10.629 10.127 -2.249 1.00 83.56 102 LYS A C 1
ATOM 799 O O . LYS A 1 102 ? 10.358 9.260 -1.420 1.00 83.56 102 LYS A O 1
ATOM 804 N N . PHE A 1 103 ? 10.045 10.160 -3.442 1.00 86.31 103 PHE A N 1
ATOM 805 C CA . PHE A 1 103 ? 9.077 9.162 -3.870 1.00 86.31 103 PHE A CA 1
ATOM 806 C C . PHE A 1 103 ? 9.777 7.936 -4.459 1.00 86.31 103 PHE A C 1
ATOM 808 O O . PHE A 1 103 ? 9.785 7.750 -5.669 1.00 86.31 103 PHE A O 1
ATOM 815 N N . GLU A 1 104 ? 10.402 7.123 -3.611 1.00 87.38 104 GLU A N 1
ATOM 816 C CA . GLU A 1 104 ? 11.096 5.895 -4.036 1.00 87.38 104 GLU A CA 1
ATOM 817 C C . GLU A 1 104 ? 10.180 4.668 -3.939 1.00 87.38 104 GLU A C 1
ATOM 819 O O . GLU A 1 104 ? 10.114 3.846 -4.857 1.00 87.38 104 GLU A O 1
ATOM 824 N N . ASP A 1 105 ? 9.413 4.588 -2.852 1.00 91.00 105 ASP A N 1
ATOM 825 C CA . ASP A 1 105 ? 8.493 3.494 -2.563 1.00 91.00 105 ASP A CA 1
ATOM 826 C C . ASP A 1 105 ? 7.044 3.886 -2.877 1.00 91.00 105 ASP A C 1
ATOM 828 O O . ASP A 1 105 ? 6.597 4.993 -2.569 1.00 91.00 105 ASP A O 1
ATOM 832 N N . VAL A 1 106 ? 6.279 2.949 -3.440 1.00 92.19 106 VAL A N 1
ATOM 833 C CA . VAL A 1 106 ? 4.832 3.099 -3.657 1.00 92.19 106 VAL A CA 1
ATOM 834 C C . VAL A 1 106 ? 4.092 2.127 -2.749 1.00 92.19 106 VAL A C 1
ATOM 836 O O . VAL A 1 106 ? 4.373 0.929 -2.762 1.00 92.19 106 VAL A O 1
ATOM 839 N N . TYR A 1 107 ? 3.110 2.627 -2.001 1.00 94.62 107 TYR A N 1
ATOM 840 C CA . TYR A 1 107 ? 2.241 1.801 -1.167 1.00 94.62 107 TYR A CA 1
ATOM 841 C C . TYR A 1 107 ? 0.822 1.832 -1.722 1.00 94.62 107 TYR A C 1
ATOM 843 O O . TYR A 1 107 ? 0.214 2.898 -1.843 1.00 94.62 107 TYR A O 1
ATOM 851 N N . ILE A 1 108 ? 0.298 0.654 -2.046 1.00 94.50 108 ILE A N 1
ATOM 852 C CA . ILE A 1 108 ? -1.070 0.491 -2.539 1.00 94.50 108 ILE A CA 1
ATOM 853 C C . ILE A 1 108 ? -1.868 -0.264 -1.485 1.00 94.50 108 ILE A C 1
ATOM 855 O O . ILE A 1 108 ? -1.405 -1.288 -0.975 1.00 94.50 108 ILE A O 1
ATOM 859 N N . VAL A 1 109 ? -3.049 0.256 -1.166 1.00 96.00 109 VAL A N 1
ATOM 860 C CA . VAL A 1 109 ? -3.947 -0.294 -0.155 1.00 96.00 109 VAL A CA 1
ATOM 861 C C . VAL A 1 109 ? -5.116 -0.975 -0.848 1.00 96.00 109 VAL A C 1
ATOM 863 O O . VAL A 1 109 ? -5.786 -0.382 -1.696 1.00 96.00 109 VAL A O 1
ATOM 866 N N . TYR A 1 110 ? -5.366 -2.216 -0.465 1.00 95.19 110 TYR A N 1
ATOM 867 C CA . TYR A 1 110 ? -6.434 -3.066 -0.968 1.00 95.19 110 TYR A CA 1
ATOM 868 C C . TYR A 1 110 ? -7.368 -3.462 0.168 1.00 95.19 110 TYR A C 1
ATOM 870 O O . TYR A 1 110 ? -7.009 -3.371 1.345 1.00 95.19 110 TYR A O 1
ATOM 878 N N . GLU A 1 111 ? -8.552 -3.948 -0.187 1.00 94.56 111 GLU A N 1
ATOM 879 C CA . GLU A 1 111 ? -9.340 -4.753 0.745 1.00 94.56 111 GLU A CA 1
ATOM 880 C C . GLU A 1 111 ? -8.539 -5.976 1.222 1.00 94.56 111 GLU A C 1
ATOM 882 O O . GLU A 1 111 ? -7.758 -6.564 0.465 1.00 94.56 111 GLU A O 1
ATOM 887 N N . LEU A 1 112 ? -8.690 -6.326 2.500 1.00 94.94 112 LEU A N 1
ATOM 888 C CA . LEU A 1 112 ? -8.058 -7.512 3.059 1.00 94.94 112 LEU A CA 1
ATOM 889 C C . LEU A 1 112 ? -8.837 -8.765 2.636 1.00 94.94 112 LEU A C 1
ATOM 891 O O . LEU A 1 112 ? -10.062 -8.796 2.713 1.00 94.94 112 LEU A O 1
ATOM 895 N N . MET A 1 113 ? -8.112 -9.792 2.200 1.00 92.56 113 MET A N 1
ATOM 896 C CA . MET A 1 113 ? -8.648 -11.094 1.795 1.00 92.56 113 MET A CA 1
ATOM 897 C C . MET A 1 113 ? -8.010 -12.183 2.659 1.00 92.56 113 MET A C 1
ATOM 899 O O . MET A 1 113 ? -6.826 -12.080 2.984 1.00 92.56 113 MET A O 1
ATOM 903 N N . ASP A 1 114 ? -8.773 -13.220 3.006 1.00 85.81 114 ASP A N 1
ATOM 904 C CA . ASP A 1 114 ? -8.316 -14.264 3.933 1.00 85.81 114 ASP A CA 1
ATOM 905 C C . ASP A 1 114 ? -7.233 -15.171 3.329 1.00 85.81 114 ASP A C 1
ATOM 907 O O . ASP A 1 114 ? -6.226 -15.466 3.974 1.00 85.81 114 ASP A O 1
ATOM 911 N N . THR A 1 115 ? -7.440 -15.654 2.101 1.00 84.25 115 THR A N 1
ATOM 912 C CA . THR A 1 115 ? -6.525 -16.598 1.445 1.00 84.25 115 THR A CA 1
ATOM 913 C C . THR A 1 115 ? -6.716 -16.620 -0.074 1.00 84.25 115 THR A C 1
ATOM 915 O O . THR A 1 115 ? -7.732 -16.148 -0.590 1.00 84.25 115 THR A O 1
ATOM 918 N N . ASP A 1 116 ? -5.722 -17.145 -0.787 1.00 81.56 116 ASP A N 1
ATOM 919 C CA . ASP A 1 116 ? -5.775 -17.449 -2.219 1.00 81.56 116 ASP A CA 1
ATOM 920 C C . ASP A 1 116 ? -6.242 -18.900 -2.490 1.00 81.56 116 ASP A C 1
ATOM 922 O O . ASP A 1 116 ? -6.468 -19.674 -1.558 1.00 81.56 116 ASP A O 1
ATOM 926 N N . LEU A 1 117 ? -6.483 -19.233 -3.766 1.00 64.88 117 LEU A N 1
ATOM 927 C CA . LEU A 1 117 ? -7.010 -20.527 -4.242 1.00 64.88 117 LEU A CA 1
ATOM 928 C C . LEU A 1 117 ? -5.907 -21.498 -4.680 1.00 64.88 117 LEU A C 1
ATOM 930 O O . LEU A 1 117 ? -5.010 -21.061 -5.438 1.00 64.88 117 LEU A O 1
#

Foldseek 3Di:
DQFFDQPDPNQWGWGQAVNDTDIFGNQFADPWHFDDADPQGTWTWTARNVVRAIKIKDKRAQCPPDPVSVVVVVVVVVVLVPDDDPPDWHWDDKGDDPDPVPPRMTITITHDDDDDD

Sequence (117 aa):
EDGGILTYNGRYVMYNVVGNIFELSSKYIPPIQPVGRGAYGIVCCAKNSETDEDVAIKKIANAFDNRVDAKRTLREIKLLCHMDHDNVIKMKDIITPPEKDKFEDVYIVYELMDTDL

Radius of gyration: 14.02 Å; chains: 1; bounding box: 32×36×39 Å

Secondary structure (DS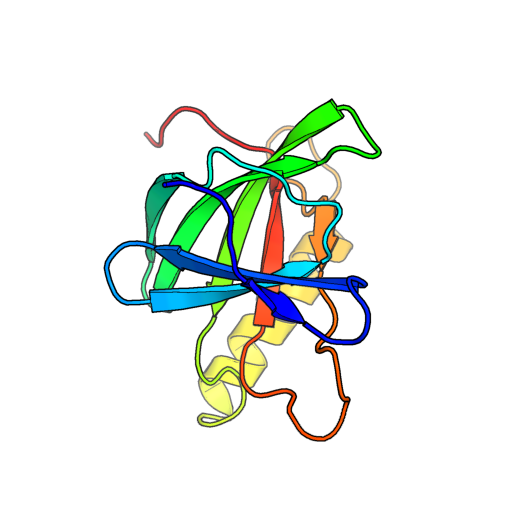SP, 8-state):
---PEEEGGGTEEEEEETTEEEEEETTEEEEEEEEEEETTEEEEEEEETTTTEEEEEEEETTTTTSHHHHHHHHHHHHHHHT---TTSPPEEEEEPPSSGGG---EEEEEE--S---

InterPro domains:
  IPR000719 Protein kinase domain [PF00069] (33-116)
  IPR000719 Protein kinase domain [PS50011] (29-117)
  IPR011009 Protein kinase-like domain superfamily [SSF56112] (32-117)
  IPR017441 Protein kinase, ATP binding site [PS00107] (35-59)
  IPR050117 Mitogen-activated protein (MAP) kinase [PTHR24055] (27-117)

pLDDT: mean 90.55, std 7.85, range [46.62, 97.69]

=== Feature glossary ===
Reading guide. The protein is described through the following features:

Foldseek 3Di. A 3Di character summarizes, for each residue, the relative orientation of the Cα frame of its nearest spatial neighbor. Because it encodes fold topology rather than chemistry, 3Di alignments detect remote structural similarity that sequence alignment misses.

Contact-map, Ramachandran, and PAE plots. Plot images: a contact map (which residues are close in 3D, as an N×N binary image), a Ramachandran scatter (backbone torsion angles, revealing secondary-structure composition at a glance), and — for AlphaFold structures — a PAE heatmap (pairwise prediction confidence).

Radius of gyration, Cα contacts, bounding box. Radius of gyration (Rg) is the root-mean-square distance of Cα atoms from their centroid — a single number for overall size and compactness. A globular domain of N residues has Rg ≈ 2.2·N^0.38 Å; an extended or disordered chain has a much larger Rg. The Cα contact count is the number of residue pairs whose Cα atoms are within 8 Å and are more than four positions apart in sequence — a standard proxy for tertiary packing density. The bounding box is the smallest axis-aligned box enclosing all Cα atoms.

Secondary structure (8-state, DSSP). Eight-state secondary structure (DSSP): H is the canonical α-helix, G the tighter 3₁₀-helix, I the wider π-helix; E/B are β-structure, T and S are turns and bends, and '-' is everything else. DSSP derives these from the pattern of main-chain N–H···O=C hydrogen bonds, not from the sequence.

B-factor. B-factor (Debye–Waller factor) reflects atomic displacement in the crystal lattice. It is an experimental observable (units Å²), not a prediction; low values mean the atom is pinned down, high values mean it moves or is heterogeneous across the crystal.

pLDDT. pLDDT is the predicted lDDT-Cα score: AlphaFold's confidence that the local environment of each residue (all inter-atomic distances within 15 Å) is correctly placed. It is a per-residue number between 0 and 100, with higher meaning more reliable.

Nearest PDB structures. Nearest PDB neighbors are the top structural matches found by Foldseek when searching this structure against the entire Protein Data Bank. Each hit reports a TM-score (0 to 1; >0.5 almost always implies the same fold) and an E-value. These are *structural* homologs — they may share no detectable sequence similarity.

Solvent-accessible surface area. Accessible surface area quantifies burial. A residue with SASA near zero is packed into the hydrophobic core; one with SASA >100 Å² sits on the surface. Computed here via the Shrake–Rupley numerical algorithm with a 1.4 Å probe.

Rendered structure images. Structure images are PyMOL renders from six orthogonal camera directions. Cartoon representation draws helices as coils and strands as arrows; sticks shows the backbone as bonds; surface shows the solvent-excluded envelope. Rainbow coloring maps sequence position to hue (blue→red, N→C); chain coloring assigns a distinct color per polypeptide.

Backbone torsions (φ/ψ). φ (phi) and ψ (psi) are the two rotatable backbone dihedrals per residue: φ is the C(i-1)–N–Cα–C torsion, ψ is the N–Cα–C–N(i+1) torsion, both in degrees on (−180°, 180°]. α-helical residues cluster near (−60°, −45°); β-strand residues near (−120°, +130°). A Ramachandran plot is simply a scatter of (φ, ψ) for every residue.

Predicted aligned error. Predicted Aligned Error (PAE) is an AlphaFold confidence matrix: entry (i, j) is the expected error in the position of residue j, in ångströms, when the prediction is superimposed on the true structure at residue i. Low PAE within a block of residues means that block is internally rigid and well-predicted; high PAE between two blocks means their relative placement is uncertain even if each block individually is confident.

mmCIF coordinates. Structure coordinates are given as an mmCIF _atom_site loop: one row per atom with element, residue name, chain id, sequence number, and x/y/z position in Å. Only the four main-chain 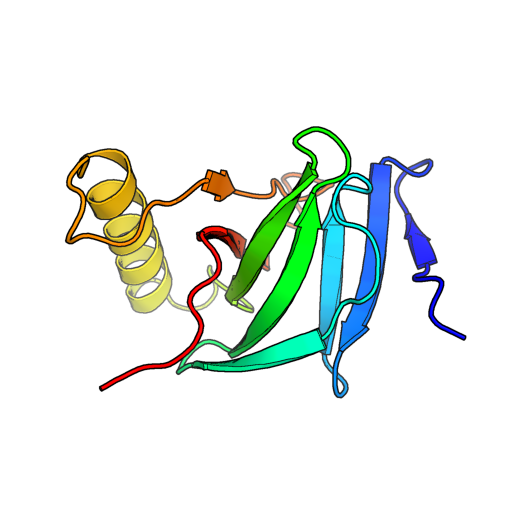atoms per residue are included here; side chains are omitted to keep the record compact.

InterPro / GO / CATH / organism. Database cross-references. InterPro integrates a dozen domain/family signature databases into unified entries with residue-range hits. GO terms attach function/process/location labels with evidence codes. CATH codes position the fold in a four-level structural taxonomy. Organism is the NCBI-taxonomy species name.

Secondary structure (3-state, P-SEA). SS3 is a coarse helix/strand/coil call (letters a/b/c) made by the P-SEA algorithm from inter-Cα distances and dihedrals. It is less detailed than DSSP but needs only Cα positions.

Sequence. Sequence gives the chain of amino acids in standard one-letter code (A=alanine, C=cysteine, …, Y=tyrosine), read N→C. It is the only feature that is directly encoded by the gene; all structural features are derived from the folded form of this sequence.